Protein AF-A0A5M1JL48-F1 (afdb_monomer)

Foldseek 3Di:
DDWDKDKDALPDPPPRFIWMAGPVVCWIDTDPDIDHPVVVLVCLCVVCVPPVVSNVSVVVSVVVSVVVSVVVVVVVVVD

Organism: Listeria monocytogenes (NCBI:txid1639)

pLDDT: mean 89.16, std 11.94, range [49.62, 98.38]

Secondary structure (DSSP, 8-state):
----EEEEE--SSSTT-EEEEEGGGTEEEETTEEE-HHHHHHHHHHHTTT-HHHHHHHHHHHHHHHHHHHHHHHHHTT-

Solvent-accessible surface area (backbone atoms only — not comparable to full-atom values): 4707 Å² total; per-residue (Å²): 136,87,79,57,71,51,75,43,73,44,91,58,92,55,84,85,40,40,42,34,38,34,60,90,73,58,36,32,35,43,87,91,46,72,41,42,67,65,58,47,51,52,49,47,51,66,78,36,68,92,34,64,72,58,49,55,46,52,52,52,50,51,52,50,49,51,53,53,56,51,54,59,51,63,59,63,77,76,114

Radius of gyration: 13.43 Å; Cα contacts (8 Å, |Δi|>4): 86; chains: 1; bounding box: 38×21×33 Å

Nearest PDB structures (foldseek):
  3h5e-a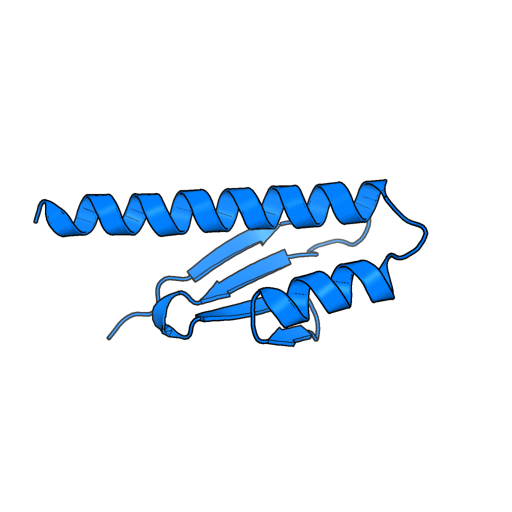ssembly2_B  TM=7.916E-01  e=5.958E+00  Mycobacterium tuberculosis
  6noz-assembly1_A  TM=5.595E-01  e=4.910E+00  Porcine epidemic diarrhea virus
  3h5j-assembly1_A  TM=7.915E-01  e=9.357E+00  Mycobacterium tuberculosis
  7mc9-assembly2_C  TM=6.227E-01  e=6.355E+00  Porcine epidemic diarrhea virus

Mean predicted aligned error: 4.63 Å

Sequence (79 aa):
VGLTVIAVQINTTRKNNQITYIKELEIWTTGCFQGTLEELKDSIEQTHDNNDFLKRRYYRAINYILTEADFDEDSKETE

Structure (mmCIF, N/CA/C/O backbone):
data_AF-A0A5M1JL48-F1
#
_entry.id   AF-A0A5M1JL48-F1
#
loop_
_atom_site.group_PDB
_atom_site.id
_atom_site.type_symbol
_atom_site.label_atom_id
_atom_site.label_alt_id
_atom_site.label_comp_id
_atom_site.label_asym_id
_atom_site.label_entity_id
_atom_site.label_seq_id
_atom_site.pdbx_PDB_ins_code
_atom_site.Cartn_x
_atom_site.Cartn_y
_atom_site.Cartn_z
_atom_site.occupancy
_atom_site.B_iso_or_equiv
_atom_site.auth_seq_id
_atom_site.auth_comp_id
_atom_site.auth_asym_id
_atom_site.auth_atom_id
_atom_site.pdbx_PDB_model_num
ATOM 1 N N . VAL A 1 1 ? -13.402 -7.518 17.922 1.00 66.44 1 VAL A N 1
ATOM 2 C CA . VAL A 1 1 ? -12.690 -6.362 17.336 1.00 66.44 1 VAL A CA 1
ATOM 3 C C . VAL A 1 1 ? -12.435 -6.701 15.880 1.00 66.44 1 VAL A C 1
ATOM 5 O O . VAL A 1 1 ? -11.903 -7.777 15.632 1.00 66.44 1 VAL A O 1
ATOM 8 N N . GLY A 1 2 ? -12.944 -5.895 14.950 1.00 86.12 2 GLY A N 1
ATOM 9 C CA . GLY A 1 2 ? -12.675 -6.057 13.517 1.00 86.12 2 GLY A CA 1
ATOM 10 C C . GLY A 1 2 ? -11.416 -5.290 13.119 1.00 86.12 2 GLY A C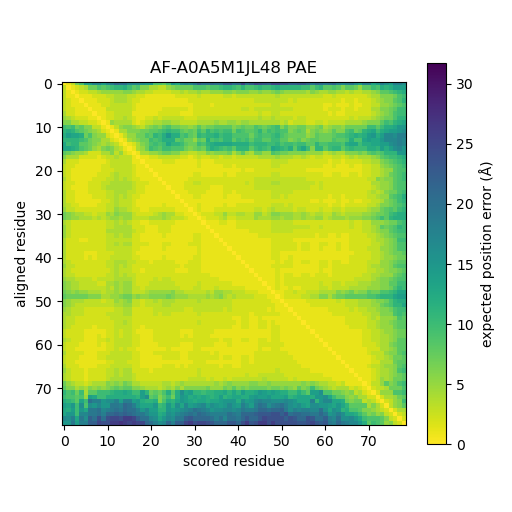 1
ATOM 11 O O . GLY A 1 2 ? -10.992 -4.413 13.864 1.00 86.12 2 GLY A O 1
ATOM 12 N N . LEU A 1 3 ? -10.830 -5.639 11.975 1.00 91.88 3 LEU A N 1
ATOM 13 C CA . LEU A 1 3 ? -9.764 -4.862 11.346 1.00 91.88 3 LEU A CA 1
ATOM 14 C C . LEU A 1 3 ? -10.324 -4.203 10.088 1.00 91.88 3 LEU A C 1
ATOM 16 O O . LEU A 1 3 ? -10.944 -4.879 9.263 1.00 91.88 3 LEU A O 1
ATOM 20 N N . THR A 1 4 ? -10.085 -2.908 9.946 1.00 93.44 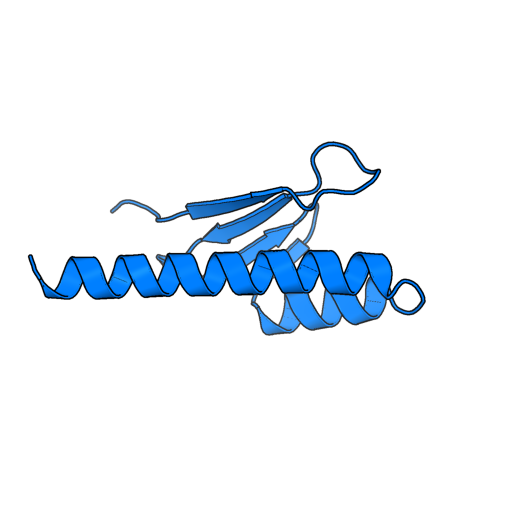4 THR A N 1
ATOM 21 C CA . THR A 1 4 ? -10.335 -2.140 8.734 1.00 93.44 4 THR A CA 1
ATOM 22 C C . THR A 1 4 ? -9.152 -2.341 7.798 1.00 93.44 4 THR A C 1
ATOM 24 O O . THR A 1 4 ? -7.998 -2.072 8.142 1.00 93.44 4 THR A O 1
ATOM 27 N N . VAL A 1 5 ? -9.440 -2.852 6.603 1.00 95.62 5 VAL A N 1
ATOM 28 C CA . VAL A 1 5 ? -8.425 -3.181 5.603 1.00 95.62 5 VAL A CA 1
ATOM 29 C C . VAL A 1 5 ? -8.775 -2.494 4.294 1.00 95.62 5 VAL A C 1
ATOM 31 O O . VAL A 1 5 ? -9.803 -2.799 3.692 1.00 95.62 5 VAL A O 1
ATOM 34 N N . ILE A 1 6 ? -7.891 -1.612 3.829 1.00 96.75 6 ILE A N 1
ATOM 35 C CA . ILE A 1 6 ? -8.022 -0.947 2.530 1.00 96.75 6 ILE A CA 1
ATOM 36 C C . ILE A 1 6 ? -6.975 -1.539 1.595 1.00 96.75 6 ILE A C 1
ATOM 38 O O . ILE A 1 6 ? -5.779 -1.548 1.886 1.00 96.75 6 ILE A O 1
ATOM 42 N N . ALA A 1 7 ? -7.439 -2.064 0.467 1.00 95.56 7 ALA A N 1
ATOM 43 C CA . ALA A 1 7 ? -6.658 -2.870 -0.455 1.00 95.56 7 ALA A CA 1
ATOM 44 C C . ALA A 1 7 ? -6.776 -2.308 -1.873 1.00 95.56 7 ALA A C 1
ATOM 46 O O . ALA A 1 7 ? -7.863 -2.274 -2.447 1.00 95.56 7 ALA A O 1
ATOM 47 N N . VAL A 1 8 ? -5.651 -1.895 -2.460 1.00 95.12 8 VAL A N 1
ATOM 48 C CA . VAL A 1 8 ? -5.618 -1.277 -3.790 1.00 95.12 8 VAL A CA 1
ATOM 49 C C . VAL A 1 8 ? -4.679 -2.031 -4.708 1.00 95.12 8 VAL A C 1
ATOM 51 O O . VAL A 1 8 ? -3.506 -2.251 -4.404 1.00 95.12 8 VAL A O 1
ATOM 54 N N . GLN A 1 9 ? -5.176 -2.381 -5.890 1.00 92.12 9 GLN A N 1
ATOM 55 C CA . GLN A 1 9 ? -4.339 -2.948 -6.932 1.00 92.12 9 GLN A CA 1
ATOM 56 C C . GLN A 1 9 ? -3.509 -1.852 -7.607 1.00 92.12 9 GLN A C 1
ATOM 58 O O . GLN A 1 9 ? -4.031 -0.924 -8.230 1.00 92.12 9 GLN A O 1
ATOM 63 N N . ILE A 1 10 ? -2.190 -2.007 -7.562 1.00 88.00 10 ILE A N 1
ATOM 64 C CA . ILE A 1 10 ? -1.262 -1.202 -8.341 1.00 88.00 10 ILE A CA 1
ATOM 65 C C . ILE A 1 10 ? -1.336 -1.737 -9.762 1.00 88.00 10 ILE A C 1
ATOM 67 O O . ILE A 1 10 ? -0.759 -2.772 -10.102 1.00 88.00 10 ILE A O 1
ATOM 71 N N . ASN A 1 11 ? -2.103 -1.044 -10.599 1.00 78.69 11 ASN A N 1
ATOM 72 C CA . ASN A 1 11 ? -2.209 -1.350 -12.017 1.00 78.69 11 ASN A CA 1
ATOM 73 C C . ASN A 1 11 ? -0.785 -1.361 -12.600 1.00 78.69 11 ASN A C 1
ATOM 75 O O . ASN A 1 11 ? -0.170 -0.315 -12.744 1.00 78.69 11 ASN A O 1
ATOM 79 N N . THR A 1 12 ? -0.200 -2.524 -12.857 1.00 76.50 12 THR A N 1
ATOM 80 C CA . THR A 1 12 ? 1.154 -2.699 -13.403 1.00 76.50 12 THR A CA 1
ATOM 81 C C . THR A 1 12 ? 1.149 -3.940 -14.285 1.00 76.50 12 THR A C 1
ATOM 83 O O . THR A 1 12 ? 0.165 -4.675 -14.334 1.00 76.50 12 THR A O 1
ATOM 86 N N . THR A 1 13 ? 2.246 -4.196 -14.993 1.00 72.50 13 THR A N 1
ATOM 87 C CA . THR A 1 13 ? 2.391 -5.413 -15.802 1.00 72.50 13 THR A CA 1
ATOM 88 C C . THR A 1 13 ? 2.507 -6.685 -14.954 1.00 72.50 13 THR A C 1
ATOM 90 O O . THR A 1 13 ? 2.212 -7.772 -15.451 1.00 72.50 13 THR A O 1
ATOM 93 N N . ARG A 1 14 ? 2.886 -6.578 -13.669 1.00 73.00 14 ARG A N 1
ATOM 94 C CA . ARG A 1 14 ? 2.805 -7.695 -12.719 1.00 73.00 14 ARG A CA 1
ATOM 95 C C . ARG A 1 14 ? 1.350 -7.885 -12.298 1.00 73.00 14 ARG A C 1
ATOM 97 O O . ARG A 1 14 ? 0.763 -7.020 -11.648 1.00 73.00 14 ARG A O 1
ATOM 104 N N . LYS A 1 15 ? 0.773 -9.030 -12.669 1.00 70.81 15 LYS A N 1
ATOM 105 C CA . LYS A 1 15 ? -0.582 -9.415 -12.255 1.00 70.81 15 LYS A CA 1
ATOM 106 C C . LYS A 1 15 ? -0.662 -9.431 -10.725 1.00 70.81 15 LYS A C 1
ATOM 108 O O . LYS A 1 15 ? 0.213 -10.000 -10.081 1.00 70.81 15 LYS A O 1
ATOM 113 N N . ASN A 1 16 ? -1.716 -8.826 -10.180 1.00 68.12 16 ASN A N 1
ATOM 114 C CA . ASN A 1 16 ? -2.052 -8.821 -8.752 1.00 68.12 16 ASN A CA 1
ATOM 115 C C . ASN A 1 16 ? -1.043 -8.107 -7.836 1.00 68.12 16 ASN A C 1
ATOM 117 O O . ASN A 1 16 ? -0.935 -8.454 -6.664 1.00 68.12 16 ASN A O 1
ATOM 121 N N . ASN A 1 17 ? -0.304 -7.111 -8.336 1.00 83.81 17 ASN A N 1
ATOM 122 C CA . ASN A 1 17 ? 0.456 -6.250 -7.434 1.00 83.81 17 ASN A CA 1
ATOM 123 C C . ASN A 1 17 ? -0.527 -5.395 -6.622 1.00 83.81 17 ASN A C 1
ATOM 125 O O . ASN A 1 17 ? -1.231 -4.565 -7.195 1.00 83.81 17 ASN A O 1
ATOM 129 N N . GLN A 1 18 ? -0.613 -5.636 -5.319 1.00 92.69 18 GLN A N 1
ATOM 130 C CA . GLN A 1 18 ? -1.564 -4.995 -4.420 1.00 92.69 18 GLN A CA 1
ATOM 131 C C . GLN A 1 18 ? -0.816 -4.395 -3.238 1.00 92.69 18 GLN A C 1
ATOM 133 O O . GLN A 1 18 ? 0.086 -5.020 -2.685 1.00 92.69 18 GLN A O 1
ATOM 138 N N . ILE A 1 19 ? -1.244 -3.201 -2.851 1.00 96.06 19 ILE 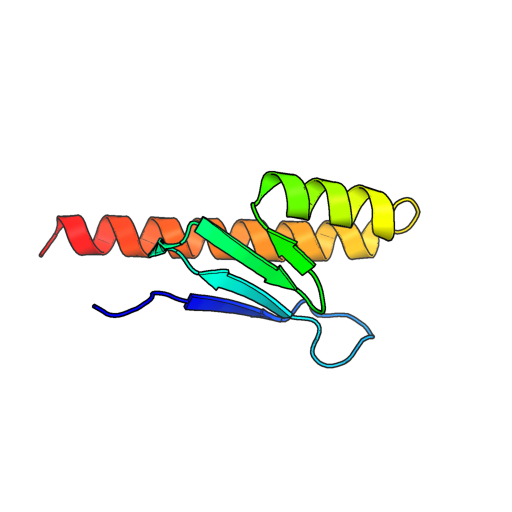A N 1
ATOM 139 C CA . ILE A 1 19 ? -0.878 -2.553 -1.602 1.00 96.06 19 ILE A CA 1
ATOM 140 C C . ILE A 1 19 ? -2.071 -2.625 -0.653 1.00 96.06 19 ILE A C 1
ATOM 142 O O . ILE A 1 19 ? -3.211 -2.402 -1.063 1.00 96.06 19 ILE A O 1
ATOM 146 N N . THR A 1 20 ? -1.811 -2.977 0.598 1.00 97.50 20 THR A N 1
ATOM 147 C CA . THR A 1 20 ? -2.840 -3.104 1.631 1.00 97.50 20 THR A CA 1
ATOM 148 C C . THR A 1 20 ? -2.427 -2.318 2.862 1.00 97.50 20 THR A C 1
ATOM 150 O O . THR A 1 20 ? -1.269 -2.392 3.265 1.00 97.50 20 THR A O 1
ATOM 153 N N . TYR A 1 21 ? -3.374 -1.605 3.463 1.00 98.19 21 TYR A N 1
ATOM 154 C CA . TYR A 1 21 ? -3.221 -0.938 4.751 1.00 98.19 21 TYR A CA 1
ATOM 155 C C . TYR A 1 21 ? -4.185 -1.552 5.764 1.00 98.19 21 TYR A C 1
ATOM 157 O O . TYR A 1 21 ? -5.385 -1.649 5.501 1.00 98.19 21 TYR A O 1
ATOM 165 N N . ILE A 1 22 ? -3.644 -1.997 6.897 1.00 97.06 22 ILE A N 1
ATOM 166 C CA . ILE A 1 22 ? -4.397 -2.512 8.042 1.00 97.06 22 ILE A CA 1
ATOM 167 C C . ILE A 1 22 ? -4.398 -1.410 9.097 1.00 97.06 22 ILE A C 1
ATOM 169 O O . ILE A 1 22 ? -3.399 -1.216 9.793 1.00 97.06 22 ILE A O 1
ATOM 173 N N . LYS A 1 23 ? -5.511 -0.681 9.183 1.00 94.19 23 LYS A N 1
ATOM 174 C CA . LYS A 1 23 ? -5.580 0.618 9.860 1.00 94.19 23 LYS A CA 1
ATOM 175 C C . LYS A 1 23 ? -5.272 0.529 11.351 1.00 94.19 23 LYS A C 1
ATOM 177 O O . LYS A 1 23 ? -4.407 1.239 11.841 1.00 94.19 23 LYS A O 1
ATOM 182 N N . GLU A 1 24 ? -5.915 -0.391 12.061 1.00 94.06 24 GLU A N 1
ATOM 183 C CA . GLU A 1 24 ? -5.766 -0.538 13.514 1.00 94.06 24 GLU A CA 1
ATOM 184 C C . GLU A 1 24 ? -4.382 -1.055 13.932 1.00 94.06 24 GLU A C 1
ATOM 186 O O . GLU A 1 24 ? -4.058 -1.035 15.117 1.00 94.06 24 GLU A O 1
ATOM 191 N N . LEU A 1 25 ? -3.580 -1.544 12.981 1.00 95.75 25 LEU A N 1
ATOM 192 C CA . LEU A 1 25 ? -2.204 -1.977 13.226 1.00 95.75 25 LEU A CA 1
ATOM 193 C C . LEU A 1 25 ? -1.169 -0.980 12.696 1.00 95.75 25 LEU A C 1
ATOM 195 O O . LEU A 1 25 ? 0.016 -1.181 12.936 1.00 95.75 25 LEU A O 1
ATOM 199 N N . GLU A 1 26 ? -1.597 0.032 11.939 1.00 95.94 26 GLU A N 1
ATOM 200 C CA . GLU A 1 26 ? -0.725 0.940 11.185 1.00 95.94 26 GLU A CA 1
ATOM 201 C C . GLU A 1 26 ? 0.267 0.203 10.254 1.00 95.94 26 GLU A C 1
ATOM 203 O O . GLU A 1 26 ? 1.367 0.677 9.963 1.00 95.94 26 GLU A O 1
ATOM 208 N N . ILE A 1 27 ? -0.130 -0.978 9.757 1.00 97.94 27 ILE A N 1
ATOM 209 C CA . ILE A 1 27 ? 0.717 -1.859 8.941 1.00 97.94 27 ILE A CA 1
ATOM 210 C C . ILE A 1 27 ? 0.357 -1.746 7.464 1.00 97.94 27 ILE A C 1
ATOM 212 O O . ILE A 1 27 ? -0.802 -1.883 7.067 1.00 97.94 27 ILE A O 1
ATOM 216 N N . TRP A 1 28 ? 1.389 -1.611 6.639 1.00 98.31 28 TRP A N 1
ATOM 217 C CA . TRP A 1 28 ? 1.323 -1.662 5.188 1.00 98.31 28 TRP A CA 1
ATOM 218 C C . TRP A 1 28 ? 1.928 -2.960 4.664 1.00 98.31 28 TRP A C 1
ATOM 220 O O . TRP A 1 28 ? 2.982 -3.393 5.131 1.00 98.31 28 TRP A O 1
ATOM 230 N N . THR A 1 29 ? 1.297 -3.569 3.659 1.00 96.75 29 THR A N 1
ATOM 231 C CA . THR A 1 29 ? 1.817 -4.768 2.988 1.00 96.75 29 THR A CA 1
ATOM 232 C C . THR A 1 29 ? 1.774 -4.640 1.468 1.00 96.75 29 THR A C 1
ATOM 234 O O . THR A 1 29 ? 0.853 -4.052 0.897 1.00 96.75 29 THR A O 1
ATOM 237 N N . THR A 1 30 ? 2.791 -5.183 0.793 1.00 93.44 30 THR A N 1
ATOM 238 C CA . THR A 1 30 ? 2.836 -5.314 -0.674 1.00 93.44 30 THR A CA 1
ATOM 239 C C . THR A 1 30 ? 3.806 -6.425 -1.078 1.00 93.44 30 THR A C 1
ATOM 241 O O . THR A 1 30 ? 5.016 -6.328 -0.873 1.00 93.44 30 THR A O 1
ATOM 244 N N . GLY A 1 31 ? 3.310 -7.506 -1.681 1.00 87.75 31 GLY A N 1
ATOM 245 C CA . GLY A 1 31 ? 4.146 -8.678 -1.965 1.00 87.75 31 GLY A CA 1
ATOM 246 C C . GLY A 1 31 ? 4.760 -9.256 -0.681 1.00 87.75 31 GLY A C 1
ATOM 247 O O . GLY A 1 31 ? 4.024 -9.625 0.226 1.00 87.75 31 GLY A O 1
ATOM 248 N N . CYS A 1 32 ? 6.094 -9.330 -0.602 1.00 88.81 32 CYS A N 1
ATOM 249 C CA . CYS A 1 32 ? 6.811 -9.792 0.598 1.00 88.81 32 CYS A CA 1
ATOM 250 C C . CYS A 1 32 ? 7.097 -8.680 1.624 1.00 88.81 32 CYS A C 1
ATOM 252 O O . CYS A 1 32 ? 7.680 -8.962 2.666 1.00 88.81 32 CYS A O 1
ATOM 254 N N . PHE A 1 33 ? 6.751 -7.426 1.325 1.00 94.38 33 PHE A N 1
ATOM 255 C CA . PHE A 1 33 ? 6.948 -6.307 2.242 1.00 94.38 33 PHE A CA 1
ATOM 256 C C . PHE A 1 33 ? 5.837 -6.271 3.300 1.00 94.38 33 PHE A C 1
ATOM 258 O O . PHE A 1 33 ? 4.657 -6.390 2.958 1.00 94.38 33 PHE A O 1
ATOM 265 N N . GLN A 1 34 ? 6.223 -6.035 4.556 1.00 97.25 34 GLN A N 1
ATOM 266 C CA . GLN A 1 34 ? 5.351 -5.662 5.667 1.00 97.25 34 GLN A CA 1
ATOM 267 C C . GLN A 1 34 ? 6.093 -4.644 6.541 1.00 97.25 34 GLN A C 1
ATOM 269 O O . GLN A 1 34 ? 7.203 -4.937 6.980 1.00 97.25 34 GLN A O 1
ATOM 274 N N . GLY A 1 35 ? 5.486 -3.490 6.812 1.00 98.19 35 GLY A N 1
ATOM 275 C CA . GLY A 1 35 ? 6.111 -2.442 7.619 1.00 98.19 35 GLY A CA 1
ATOM 276 C C . GLY A 1 35 ? 5.246 -1.194 7.756 1.00 98.19 35 GLY A C 1
ATOM 277 O O . GLY A 1 35 ? 4.055 -1.206 7.442 1.00 98.19 35 GLY A O 1
ATOM 278 N N . THR A 1 36 ? 5.858 -0.117 8.226 1.00 98.31 36 THR A N 1
ATOM 279 C CA . THR A 1 36 ? 5.255 1.216 8.335 1.00 98.31 36 THR A CA 1
ATOM 280 C C . THR A 1 36 ? 5.140 1.903 6.968 1.00 98.31 36 THR A C 1
ATOM 282 O O . THR A 1 36 ? 5.708 1.458 5.966 1.00 98.31 36 THR A O 1
ATOM 285 N N . LEU A 1 37 ? 4.419 3.030 6.913 1.00 98.25 37 LEU A N 1
ATOM 286 C CA . LEU A 1 37 ? 4.334 3.854 5.702 1.00 98.25 37 LEU A CA 1
ATOM 287 C C . LEU A 1 37 ? 5.703 4.404 5.269 1.00 98.25 37 LEU A C 1
ATOM 289 O O . LEU A 1 37 ? 5.963 4.519 4.072 1.00 98.25 37 LEU A O 1
ATOM 293 N N . GLU A 1 38 ? 6.556 4.775 6.224 1.00 98.31 38 GLU A N 1
ATOM 294 C CA . GLU A 1 38 ? 7.898 5.298 5.949 1.00 98.31 38 GLU A CA 1
ATOM 295 C C . GLU A 1 38 ? 8.777 4.216 5.314 1.00 98.31 38 GLU A C 1
ATOM 297 O O . GLU A 1 38 ? 9.261 4.398 4.199 1.00 98.31 38 GLU A O 1
ATOM 302 N N . GLU A 1 39 ? 8.847 3.036 5.938 1.00 98.38 39 GLU A N 1
ATOM 303 C CA . GLU A 1 39 ? 9.596 1.888 5.407 1.00 98.38 39 GLU A CA 1
ATOM 304 C C . GLU A 1 39 ? 9.088 1.451 4.027 1.00 98.38 39 GLU A C 1
ATOM 306 O O . GLU A 1 39 ? 9.867 1.033 3.168 1.00 98.38 39 GLU A O 1
ATOM 311 N N . LEU A 1 40 ? 7.778 1.562 3.786 1.00 97.69 40 LEU A N 1
ATOM 312 C CA . LEU A 1 40 ? 7.197 1.275 2.481 1.00 97.69 40 LEU A CA 1
ATOM 313 C C . LEU A 1 40 ? 7.695 2.269 1.425 1.00 97.69 40 LEU A C 1
ATOM 315 O O . LEU A 1 40 ? 8.081 1.853 0.331 1.00 97.69 40 LEU A O 1
ATOM 319 N N . LYS A 1 41 ? 7.672 3.572 1.731 1.00 97.62 41 LYS A N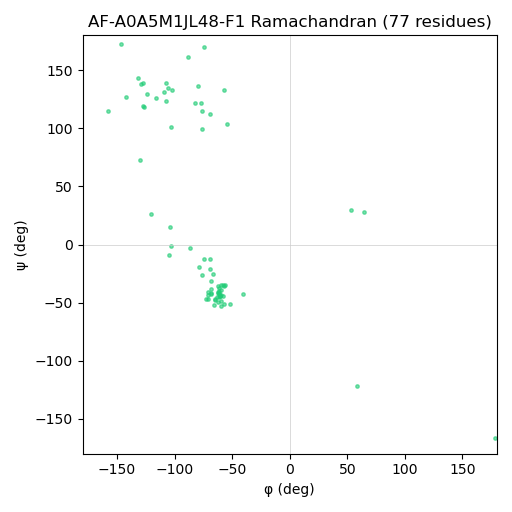 1
ATOM 320 C CA . LYS A 1 41 ? 8.150 4.620 0.816 1.00 97.62 41 LYS A CA 1
ATOM 321 C C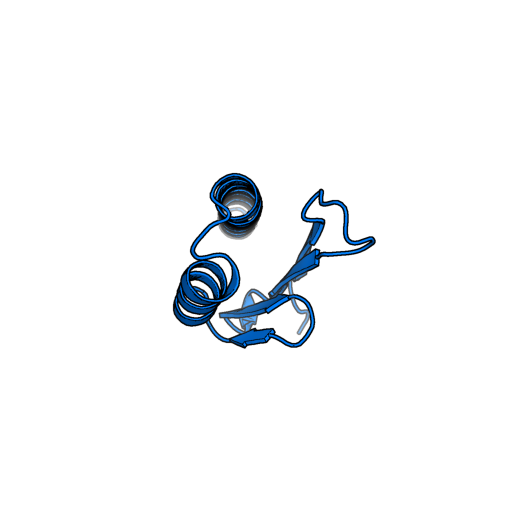 . LYS A 1 41 ? 9.631 4.427 0.505 1.00 97.62 41 LYS A C 1
ATOM 323 O O . LYS A 1 41 ? 9.993 4.421 -0.670 1.00 97.62 41 LYS A O 1
ATOM 328 N N . ASP A 1 42 ? 10.446 4.149 1.516 1.00 98.06 42 ASP A N 1
ATOM 329 C CA . ASP A 1 42 ? 11.870 3.853 1.340 1.00 98.06 42 ASP A CA 1
ATOM 330 C C . ASP A 1 42 ? 12.089 2.609 0.470 1.00 98.06 42 ASP A C 1
ATOM 332 O O . ASP A 1 42 ? 12.892 2.628 -0.466 1.00 98.06 42 ASP A O 1
ATOM 336 N N . SER A 1 43 ? 11.322 1.540 0.710 1.00 96.12 43 SER A N 1
ATOM 337 C CA . SER A 1 43 ? 11.377 0.319 -0.100 1.00 96.12 43 SER A CA 1
ATOM 338 C C . SER A 1 43 ? 11.009 0.580 -1.566 1.00 96.12 43 SER A C 1
ATOM 340 O O . SER A 1 43 ? 11.660 0.040 -2.465 1.00 96.12 43 SER A O 1
ATOM 342 N N . ILE A 1 44 ? 10.010 1.431 -1.833 1.00 94.75 44 ILE A N 1
ATOM 343 C CA . ILE A 1 44 ? 9.619 1.841 -3.191 1.00 94.75 44 ILE A CA 1
ATOM 344 C C . ILE A 1 44 ? 10.739 2.643 -3.859 1.00 94.75 44 ILE A C 1
ATOM 346 O O . ILE A 1 44 ? 11.087 2.354 -5.007 1.00 94.75 44 ILE A O 1
ATOM 350 N N . GLU A 1 45 ? 11.312 3.625 -3.159 1.00 96.25 45 GLU A N 1
ATOM 351 C CA . GLU A 1 45 ? 12.402 4.449 -3.690 1.00 96.25 45 GLU A CA 1
ATOM 352 C C . GLU A 1 45 ? 13.642 3.611 -4.008 1.00 96.25 45 GLU A C 1
ATOM 354 O O . GLU A 1 45 ? 14.238 3.792 -5.070 1.00 96.25 45 GLU A O 1
ATOM 359 N N . GLN A 1 46 ? 13.982 2.649 -3.143 1.00 95.62 46 GLN A N 1
ATOM 360 C CA . GLN A 1 46 ? 15.115 1.746 -3.334 1.00 95.62 46 GLN A CA 1
ATOM 361 C C . GLN A 1 46 ? 14.869 0.720 -4.451 1.00 95.62 46 GLN A C 1
ATOM 363 O O . GLN A 1 46 ? 15.732 0.501 -5.297 1.00 95.62 46 GLN A O 1
ATOM 368 N N . THR A 1 47 ? 13.702 0.070 -4.472 1.00 92.81 47 THR A N 1
ATOM 369 C CA . THR A 1 47 ? 13.409 -1.039 -5.404 1.00 92.81 47 THR A CA 1
ATOM 370 C C . THR A 1 47 ? 13.118 -0.548 -6.822 1.00 92.81 47 THR A C 1
ATOM 372 O O . THR A 1 47 ? 13.266 -1.291 -7.798 1.00 92.81 47 THR A O 1
ATOM 375 N N . HIS A 1 48 ? 12.642 0.689 -6.955 1.00 91.38 48 HIS A N 1
ATOM 376 C CA . HIS A 1 48 ? 12.228 1.277 -8.226 1.00 91.38 48 HIS A CA 1
ATOM 377 C C . HIS A 1 48 ? 13.016 2.539 -8.565 1.00 91.38 48 HIS A C 1
ATOM 379 O O . HIS A 1 48 ? 12.496 3.375 -9.297 1.00 91.38 48 HIS A O 1
ATOM 385 N N . ASP A 1 49 ? 14.245 2.666 -8.061 1.00 93.44 49 ASP A N 1
ATOM 386 C CA . ASP A 1 49 ? 15.142 3.823 -8.189 1.00 93.44 49 ASP A CA 1
ATOM 387 C C . ASP A 1 49 ? 15.138 4.486 -9.580 1.00 93.44 49 ASP A C 1
ATOM 389 O O . ASP A 1 49 ? 15.014 5.705 -9.672 1.00 93.44 49 ASP A O 1
ATOM 393 N N . ASN A 1 50 ? 15.149 3.683 -10.647 1.00 94.06 50 ASN A N 1
ATOM 394 C CA . ASN A 1 50 ? 15.188 4.110 -12.048 1.00 94.06 50 ASN A CA 1
ATOM 395 C C . ASN A 1 50 ? 13.832 3.998 -12.782 1.00 94.06 50 ASN A C 1
ATOM 397 O O . ASN A 1 50 ? 13.785 3.997 -14.014 1.00 94.06 50 ASN A O 1
ATOM 401 N N . ASN A 1 51 ? 12.715 3.844 -12.063 1.00 93.44 51 ASN A N 1
ATOM 402 C CA . ASN A 1 51 ? 11.382 3.635 -12.637 1.00 93.44 51 ASN A CA 1
ATOM 403 C C . ASN A 1 51 ? 10.328 4.584 -12.044 1.00 93.44 51 ASN A C 1
ATOM 405 O O . ASN A 1 51 ? 9.414 4.178 -11.320 1.00 93.44 51 ASN A O 1
ATOM 409 N N . ASP A 1 52 ? 10.412 5.858 -12.431 1.00 94.00 52 ASP A N 1
ATOM 410 C CA . ASP A 1 52 ? 9.486 6.919 -12.008 1.00 94.00 52 ASP A CA 1
ATOM 411 C C . ASP A 1 52 ? 8.017 6.609 -12.309 1.00 94.00 52 ASP A C 1
ATOM 413 O O . ASP A 1 52 ? 7.118 6.978 -11.548 1.00 94.00 52 ASP A O 1
ATOM 417 N N . PHE A 1 53 ? 7.746 5.926 -13.424 1.00 91.75 53 PHE A N 1
ATOM 418 C CA . PHE A 1 53 ? 6.389 5.533 -13.789 1.00 91.75 53 PHE A CA 1
ATOM 419 C C . PHE A 1 53 ? 5.771 4.621 -12.728 1.00 91.75 53 PHE A C 1
ATOM 421 O O . PHE A 1 53 ? 4.617 4.818 -12.336 1.00 91.75 53 PHE A O 1
ATOM 428 N N . LEU A 1 54 ? 6.538 3.641 -12.249 1.00 91.56 54 LEU A N 1
ATOM 429 C CA . LEU A 1 54 ? 6.086 2.714 -11.227 1.00 91.56 54 LEU A CA 1
ATOM 430 C C . LEU A 1 54 ? 5.967 3.407 -9.866 1.00 91.56 54 LEU A C 1
ATOM 432 O O . LEU A 1 54 ? 4.919 3.271 -9.233 1.00 91.56 54 LEU A O 1
ATOM 436 N N . LYS A 1 55 ? 6.949 4.236 -9.477 1.00 94.50 55 LYS A N 1
ATOM 437 C CA . LYS A 1 55 ? 6.879 5.054 -8.250 1.00 94.50 55 LYS A CA 1
ATOM 438 C C . LYS A 1 55 ? 5.588 5.871 -8.195 1.00 94.50 55 LYS A C 1
ATOM 440 O O . LYS A 1 55 ? 4.824 5.764 -7.239 1.00 94.50 55 LYS A O 1
ATOM 445 N N . ARG A 1 56 ? 5.261 6.610 -9.264 1.00 94.56 56 ARG A N 1
ATOM 446 C CA . ARG A 1 56 ? 4.024 7.416 -9.344 1.00 94.56 56 ARG A CA 1
ATOM 447 C C . ARG A 1 56 ? 2.755 6.587 -9.137 1.00 94.56 56 ARG A C 1
ATOM 449 O O . ARG A 1 56 ? 1.799 7.085 -8.548 1.00 94.56 56 ARG A O 1
ATOM 456 N N . ARG A 1 57 ? 2.719 5.335 -9.611 1.00 93.56 57 ARG A N 1
ATOM 457 C CA . ARG A 1 57 ? 1.566 4.444 -9.393 1.00 93.56 57 ARG A CA 1
ATOM 458 C C . ARG A 1 57 ? 1.464 3.980 -7.942 1.00 93.56 57 ARG A C 1
ATOM 460 O O . ARG A 1 57 ? 0.355 3.981 -7.416 1.00 93.56 57 ARG A O 1
ATOM 467 N N . TYR A 1 58 ? 2.587 3.652 -7.302 1.00 94.69 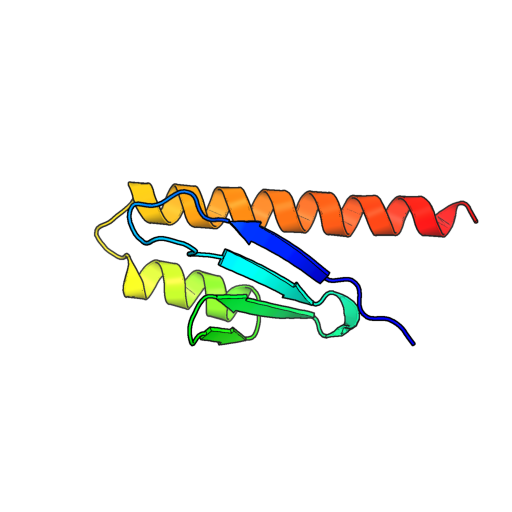58 TYR A N 1
ATOM 468 C CA . TYR A 1 58 ? 2.623 3.348 -5.869 1.00 94.69 58 TYR A CA 1
ATOM 469 C C . TYR A 1 58 ? 2.125 4.534 -5.036 1.00 94.69 58 TYR A C 1
ATOM 471 O O . TYR A 1 58 ? 1.174 4.382 -4.277 1.00 94.69 58 TYR A O 1
ATOM 479 N N . TYR A 1 59 ? 2.680 5.732 -5.242 1.00 96.19 59 TYR A N 1
ATOM 480 C CA . TYR A 1 59 ? 2.262 6.924 -4.495 1.00 96.19 59 TYR A CA 1
ATOM 481 C C . TYR A 1 59 ? 0.800 7.298 -4.731 1.00 96.19 59 TYR A C 1
ATOM 483 O O . TYR A 1 59 ? 0.113 7.702 -3.798 1.00 96.19 59 TYR A O 1
ATOM 491 N N . ARG A 1 60 ? 0.280 7.115 -5.951 1.00 95.81 60 ARG A N 1
ATOM 492 C CA . ARG A 1 60 ? -1.151 7.311 -6.215 1.00 95.81 60 ARG A CA 1
ATOM 493 C C . ARG A 1 60 ? -2.020 6.350 -5.399 1.00 95.81 60 ARG A C 1
ATOM 495 O O . ARG A 1 60 ? -3.050 6.776 -4.888 1.00 95.81 60 ARG A O 1
ATOM 502 N N . ALA A 1 61 ? -1.627 5.080 -5.296 1.00 95.75 61 ALA A N 1
ATOM 503 C CA . ALA A 1 61 ? -2.358 4.092 -4.506 1.00 95.75 61 ALA A CA 1
ATOM 504 C C . ALA A 1 61 ? -2.272 4.389 -3.000 1.00 95.75 61 ALA A C 1
ATOM 506 O O . ALA A 1 61 ? -3.292 4.338 -2.325 1.00 95.75 61 ALA A O 1
ATOM 507 N N . ILE A 1 62 ? -1.091 4.775 -2.503 1.00 97.19 62 ILE A N 1
ATOM 508 C CA . ILE A 1 62 ? -0.889 5.218 -1.113 1.00 97.19 62 ILE A CA 1
ATOM 509 C C . ILE A 1 62 ? -1.800 6.403 -0.789 1.00 97.19 62 ILE A C 1
ATOM 511 O O . ILE A 1 62 ? -2.530 6.352 0.192 1.00 97.19 62 ILE A O 1
ATOM 515 N N . ASN A 1 63 ? -1.796 7.446 -1.624 1.00 97.12 63 ASN A N 1
ATOM 516 C CA . ASN A 1 63 ? -2.611 8.636 -1.383 1.00 97.12 63 ASN A CA 1
ATOM 517 C C . ASN A 1 63 ? -4.103 8.305 -1.355 1.00 97.12 63 ASN A C 1
ATOM 519 O O . ASN A 1 63 ? -4.806 8.796 -0.484 1.00 97.12 63 ASN A O 1
ATOM 523 N N . TYR A 1 64 ? -4.571 7.452 -2.272 1.00 96.25 64 TYR A N 1
ATOM 524 C CA . TYR A 1 64 ? -5.954 6.983 -2.252 1.00 96.25 64 TYR A CA 1
ATOM 525 C C . TYR A 1 64 ? -6.278 6.256 -0.943 1.00 96.25 64 TYR A C 1
ATOM 527 O O . TYR A 1 64 ? -7.261 6.590 -0.299 1.00 96.25 64 TYR A O 1
ATOM 535 N N . ILE A 1 65 ? -5.428 5.316 -0.517 1.00 97.06 65 ILE A N 1
ATOM 536 C CA . ILE A 1 65 ? -5.628 4.576 0.736 1.00 97.06 65 ILE A CA 1
ATOM 537 C C . ILE A 1 65 ? -5.708 5.516 1.937 1.00 97.06 65 ILE A C 1
ATOM 539 O O . ILE A 1 65 ? -6.578 5.327 2.776 1.00 97.06 65 ILE A O 1
ATOM 543 N N . LEU A 1 66 ? -4.822 6.512 2.018 1.00 96.06 66 LEU A N 1
ATOM 544 C CA . LEU A 1 66 ? -4.843 7.495 3.101 1.00 96.06 66 LEU A CA 1
ATOM 545 C C . LEU A 1 66 ? -6.135 8.319 3.077 1.00 96.06 66 LEU A C 1
ATOM 547 O O . LEU A 1 66 ? -6.784 8.449 4.101 1.00 96.06 66 LEU A O 1
ATOM 551 N N . THR A 1 67 ? -6.564 8.788 1.901 1.00 95.56 67 THR A N 1
ATOM 552 C CA . THR A 1 67 ? -7.832 9.524 1.761 1.00 95.56 67 THR A CA 1
ATOM 553 C C . THR A 1 67 ? -9.044 8.695 2.193 1.00 95.56 67 THR A C 1
ATOM 555 O O . THR A 1 67 ? -9.907 9.210 2.894 1.00 95.56 67 THR A O 1
ATOM 558 N N . GLU A 1 68 ? -9.117 7.422 1.802 1.00 94.44 68 GLU A N 1
ATOM 559 C CA . GLU A 1 68 ? -10.211 6.535 2.226 1.00 94.44 68 GLU A CA 1
ATOM 560 C C . GLU A 1 68 ? -10.131 6.215 3.726 1.00 94.44 68 GLU A C 1
ATOM 562 O O . GLU A 1 68 ? -11.153 6.176 4.405 1.00 94.44 68 GLU A O 1
ATOM 567 N N . ALA A 1 69 ? -8.920 6.028 4.266 1.00 91.81 69 ALA A N 1
ATOM 568 C CA . ALA A 1 69 ? -8.724 5.792 5.692 1.00 91.81 69 ALA A CA 1
ATOM 569 C C . ALA A 1 69 ? -9.1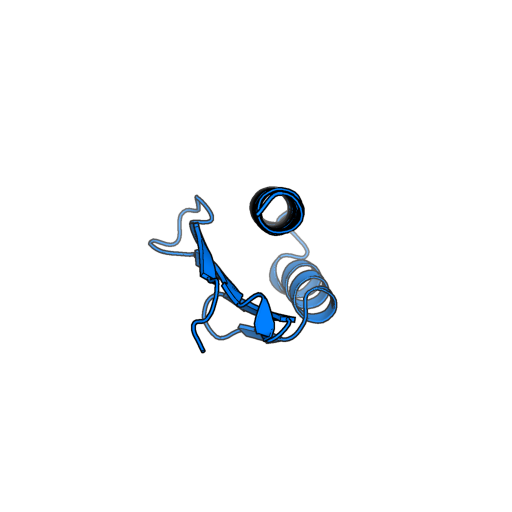99 6.984 6.531 1.00 91.81 69 ALA A C 1
ATOM 571 O O . ALA A 1 69 ? -9.838 6.760 7.559 1.00 91.81 69 ALA A O 1
ATOM 572 N N . ASP A 1 70 ? -8.908 8.209 6.097 1.00 89.81 70 ASP A N 1
ATOM 573 C CA . ASP A 1 70 ? -9.329 9.436 6.776 1.00 89.81 70 ASP A CA 1
ATOM 574 C C . ASP A 1 70 ? -10.856 9.624 6.676 1.00 89.81 70 ASP A C 1
ATOM 576 O O . ASP A 1 70 ? -11.515 9.905 7.674 1.00 89.81 70 ASP A O 1
ATOM 580 N N . PHE A 1 71 ? -11.453 9.366 5.504 1.00 83.25 71 PHE A N 1
ATOM 581 C CA . PHE A 1 71 ? -12.906 9.472 5.301 1.00 83.25 71 PHE A CA 1
ATOM 582 C C . PHE A 1 71 ? -13.715 8.543 6.226 1.00 83.25 71 PHE A C 1
ATOM 584 O O . PHE A 1 71 ? -14.755 8.929 6.765 1.00 83.25 71 PHE A O 1
ATOM 591 N N . ASP A 1 72 ? -13.223 7.323 6.456 1.00 69.31 72 ASP A N 1
ATOM 592 C CA . ASP A 1 72 ? -13.841 6.380 7.394 1.00 69.31 72 ASP A CA 1
ATOM 593 C C . ASP A 1 72 ? -13.762 6.859 8.854 1.00 69.31 72 ASP A C 1
ATOM 595 O O . ASP A 1 72 ? -14.579 6.452 9.682 1.00 69.31 72 ASP A O 1
ATOM 599 N N . GLU A 1 73 ? -12.784 7.695 9.200 1.00 67.94 73 GLU A N 1
ATOM 600 C CA . GLU A 1 73 ? -12.666 8.302 10.530 1.00 67.94 73 GLU A CA 1
ATOM 601 C C . GLU A 1 73 ? -13.733 9.379 10.749 1.00 67.94 73 GLU A C 1
ATOM 603 O O . GLU A 1 73 ? -14.466 9.302 11.737 1.00 67.94 73 GLU A O 1
ATOM 608 N N . ASP A 1 74 ? -13.914 10.275 9.776 1.00 68.06 74 ASP A N 1
ATOM 609 C CA . ASP A 1 74 ? -14.927 11.338 9.819 1.00 68.06 74 ASP A CA 1
ATOM 610 C C . ASP A 1 74 ? -16.354 10.775 9.976 1.00 68.06 74 ASP A C 1
ATOM 612 O O . ASP A 1 74 ? -17.199 11.355 10.659 1.00 68.06 74 ASP A O 1
ATOM 616 N N . SER A 1 75 ? -16.636 9.611 9.377 1.00 61.62 75 SER A N 1
ATOM 617 C CA . SER A 1 75 ? -17.952 8.965 9.487 1.00 61.62 75 SER A CA 1
ATOM 618 C C . SER A 1 75 ? -18.264 8.444 10.898 1.00 61.62 75 SER A C 1
ATOM 620 O O . SER A 1 75 ? -19.420 8.483 11.326 1.00 61.62 75 SER A O 1
ATOM 622 N N . LYS A 1 76 ? -17.239 8.021 11.654 1.00 58.69 76 LYS A N 1
ATOM 623 C CA . LYS A 1 76 ? -17.384 7.471 13.013 1.00 58.69 76 LYS A CA 1
ATOM 624 C C . LYS A 1 76 ? -17.575 8.547 14.079 1.00 58.69 76 LYS A C 1
ATOM 626 O O . LYS A 1 76 ? -18.065 8.230 15.155 1.00 58.69 76 LYS A O 1
ATOM 631 N N . GLU A 1 77 ? -17.216 9.801 13.805 1.00 58.06 77 GLU A N 1
ATOM 632 C CA . GLU A 1 77 ? -17.473 10.914 14.732 1.00 58.06 77 GLU A CA 1
ATOM 633 C C . GLU A 1 77 ? -18.953 11.342 14.762 1.00 58.06 77 GLU A C 1
ATOM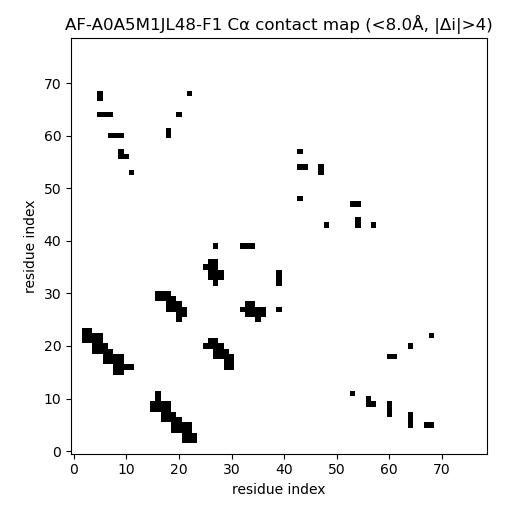 635 O O . GLU A 1 77 ? -19.364 12.086 15.654 1.00 58.06 77 GLU A O 1
ATOM 640 N N . THR A 1 78 ? -19.764 10.878 13.804 1.00 56.06 78 THR A N 1
ATOM 641 C CA . THR A 1 78 ? -21.185 11.251 13.671 1.00 56.06 78 THR A CA 1
ATOM 642 C C . THR A 1 78 ? -22.191 10.199 14.158 1.00 56.06 78 THR A C 1
ATOM 644 O O . THR A 1 78 ? -23.394 10.470 14.118 1.00 56.06 78 THR A O 1
ATOM 647 N N . GLU A 1 79 ? -21.723 9.040 14.636 1.00 49.62 79 GLU A N 1
ATOM 648 C CA . GLU A 1 79 ? -22.540 7.967 15.243 1.00 49.62 79 GLU A CA 1
ATOM 649 C C . GLU A 1 79 ? -22.512 8.007 16.780 1.00 49.62 79 GLU A C 1
ATOM 651 O O . GLU A 1 79 ? -23.592 7.797 17.385 1.00 49.62 79 GLU A O 1
#